Protein AF-A0A2G4IEW9-F1 (afdb_monomer_lite)

Sequence (164 aa):
MESRAMHVKLETTPTACQRRSSTLASRNSVFPPSGIGPHGRYACDEYALNGPPPLVERVADFRGVASPVLRDSAALAGLALSAAGAAGLSTLESPIVRALPRDGLALILFLDLGHIAVHTLPERETVVLNLLVAAGRDPQMAVDVFARKFGVSETLPARAFDRG

Foldseek 3Di:
DDDDDDDDDPPPDPDDPDDDDDDDDDDDDDDDDDDDDPQDDPPVVVCVVPNAFDKDKDKWKWFPQLDPCQLDQVSVQVLQVVLCVQQSWAWDDGWDWDQDPPSKIWIWTHTSFWIWIWIRDNVGSMIMIMTIDGPPTDSVSSQVSVCVVRVTHTDDPPDDDPPD

Structure (mmCIF, N/CA/C/O backbone):
data_AF-A0A2G4IEW9-F1
#
_entry.id   AF-A0A2G4IEW9-F1
#
loop_
_atom_site.group_PDB
_atom_site.id
_atom_site.type_symbol
_atom_site.label_atom_id
_atom_site.label_alt_id
_atom_site.label_comp_id
_atom_site.label_asym_id
_atom_site.label_entity_id
_atom_site.label_seq_id
_atom_site.pdbx_PDB_ins_code
_atom_site.Cartn_x
_atom_site.Cartn_y
_atom_site.Cartn_z
_atom_site.occupancy
_atom_site.B_iso_or_equiv
_atom_site.auth_seq_id
_atom_site.auth_comp_id
_atom_site.auth_asym_id
_atom_site.auth_atom_id
_atom_site.pdbx_PDB_model_num
ATOM 1 N N . MET A 1 1 ? 28.535 -14.153 -73.114 1.00 39.53 1 MET A N 1
ATOM 2 C CA . MET A 1 1 ? 29.334 -13.518 -72.049 1.00 39.53 1 MET A CA 1
ATOM 3 C C . MET A 1 1 ? 28.463 -12.426 -71.453 1.00 39.53 1 MET A C 1
ATOM 5 O O . MET A 1 1 ? 28.261 -11.420 -72.110 1.00 39.53 1 MET A O 1
ATOM 9 N N . GLU A 1 2 ? 27.571 -12.796 -70.529 1.00 31.78 2 GLU A N 1
ATOM 10 C CA . GLU A 1 2 ? 27.780 -12.770 -69.057 1.00 31.78 2 GLU A CA 1
ATOM 11 C C . GLU A 1 2 ? 27.672 -11.336 -68.506 1.00 31.78 2 GLU A C 1
ATOM 13 O O . GLU A 1 2 ? 28.280 -10.436 -69.058 1.00 31.78 2 GLU A O 1
ATOM 18 N N . SER A 1 3 ? 26.961 -11.007 -67.427 1.00 29.64 3 SER A N 1
ATOM 19 C CA . SER A 1 3 ? 25.953 -11.692 -66.615 1.00 29.64 3 SER A CA 1
ATOM 20 C C . SER A 1 3 ? 25.219 -10.606 -65.801 1.00 29.64 3 SER A C 1
ATOM 22 O O . SER A 1 3 ? 25.790 -9.563 -65.487 1.00 29.64 3 SER A O 1
ATOM 24 N N . ARG A 1 4 ? 23.941 -10.837 -65.483 1.00 37.06 4 ARG A N 1
ATOM 25 C CA . ARG A 1 4 ? 23.071 -9.969 -64.667 1.00 37.06 4 ARG A CA 1
ATOM 26 C C . ARG A 1 4 ? 23.554 -9.935 -63.211 1.00 37.06 4 ARG A C 1
ATOM 28 O O . ARG A 1 4 ? 23.625 -10.984 -62.580 1.00 37.06 4 ARG A O 1
ATOM 35 N N . ALA A 1 5 ? 23.749 -8.745 -62.642 1.00 34.56 5 ALA A N 1
ATOM 36 C CA . ALA A 1 5 ? 23.861 -8.559 -61.195 1.00 34.56 5 ALA A CA 1
ATOM 37 C C . ALA A 1 5 ? 22.486 -8.203 -60.603 1.00 34.56 5 ALA A C 1
ATOM 39 O O . ALA A 1 5 ? 22.014 -7.071 -60.683 1.00 34.56 5 ALA A O 1
ATOM 40 N N . MET A 1 6 ? 21.832 -9.219 -60.042 1.00 32.44 6 MET A N 1
ATOM 41 C CA . MET A 1 6 ? 20.671 -9.118 -59.159 1.00 32.44 6 MET A CA 1
ATOM 42 C C . MET A 1 6 ? 21.190 -8.783 -57.754 1.00 32.44 6 MET A C 1
ATOM 44 O O . MET A 1 6 ? 21.820 -9.635 -57.130 1.00 32.44 6 MET A O 1
ATOM 48 N N . HIS A 1 7 ? 20.941 -7.579 -57.230 1.00 32.47 7 HIS A N 1
ATOM 49 C CA . HIS A 1 7 ? 21.128 -7.335 -55.797 1.00 32.47 7 HIS A CA 1
ATOM 50 C C . HIS A 1 7 ? 19.849 -7.723 -55.056 1.00 32.47 7 HIS A C 1
ATOM 52 O O . HIS A 1 7 ? 18.853 -7.002 -55.039 1.00 32.47 7 HIS A O 1
ATOM 58 N N . VAL A 1 8 ? 19.887 -8.932 -54.499 1.00 34.00 8 VAL A N 1
ATOM 59 C CA . VAL A 1 8 ? 18.891 -9.483 -53.583 1.00 34.00 8 VAL A CA 1
ATOM 60 C C . VAL A 1 8 ? 18.980 -8.750 -52.246 1.00 34.00 8 VAL A C 1
ATOM 62 O O . VAL A 1 8 ? 20.055 -8.575 -51.674 1.00 34.00 8 VAL A O 1
ATOM 65 N N . LYS A 1 9 ? 17.809 -8.327 -51.777 1.00 29.48 9 LYS A N 1
ATOM 66 C CA . LYS A 1 9 ? 17.518 -7.744 -50.470 1.00 29.48 9 LYS A CA 1
ATOM 67 C C . LYS A 1 9 ? 17.872 -8.772 -49.384 1.00 29.48 9 LYS A C 1
ATOM 69 O O . LYS A 1 9 ? 17.244 -9.825 -49.315 1.00 29.48 9 LYS A O 1
ATOM 74 N N . LEU A 1 10 ? 18.885 -8.494 -48.566 1.00 30.41 10 LEU A N 1
ATOM 75 C CA . LEU A 1 10 ? 19.179 -9.282 -47.366 1.00 30.41 10 LEU A CA 1
ATOM 76 C C . LEU A 1 10 ? 18.186 -8.871 -46.275 1.00 30.41 10 LEU A C 1
ATOM 78 O O . LEU A 1 10 ? 18.431 -7.950 -45.501 1.00 30.41 10 LEU A O 1
ATOM 82 N N . GLU A 1 11 ? 17.034 -9.535 -46.259 1.00 28.89 11 GLU A N 1
ATOM 83 C CA . GLU A 1 11 ? 16.180 -9.599 -45.078 1.00 28.89 11 GLU A CA 1
ATOM 84 C C . GLU A 1 11 ? 16.895 -10.477 -44.045 1.00 28.89 11 GLU A C 1
ATOM 86 O O . GLU A 1 11 ? 17.018 -11.691 -44.202 1.00 28.89 11 GLU A O 1
ATOM 91 N N . THR A 1 12 ? 17.422 -9.856 -42.993 1.00 32.59 12 THR A N 1
ATOM 92 C CA . THR A 1 12 ? 17.923 -10.552 -41.808 1.00 32.59 12 THR A CA 1
ATOM 93 C C . THR A 1 12 ? 16.739 -11.083 -41.007 1.00 32.59 12 THR A C 1
ATOM 95 O O . THR A 1 12 ? 16.275 -10.479 -40.044 1.00 32.59 12 THR A O 1
ATOM 98 N N . THR A 1 13 ? 16.242 -12.251 -41.406 1.00 31.56 13 THR A N 1
ATOM 99 C CA . THR A 1 13 ? 15.470 -13.128 -40.523 1.00 31.56 13 THR A CA 1
ATOM 100 C C . THR A 1 13 ? 16.329 -13.480 -39.306 1.00 31.56 13 THR A C 1
ATOM 102 O O . THR A 1 13 ? 17.415 -14.038 -39.499 1.00 31.56 13 THR A O 1
ATOM 105 N N . PRO A 1 14 ? 15.899 -13.206 -38.061 1.00 32.38 14 PRO A N 1
ATOM 106 C CA . PRO A 1 14 ? 16.586 -13.747 -36.905 1.00 32.38 14 PRO A CA 1
ATOM 107 C C . PRO A 1 14 ? 16.381 -15.261 -36.898 1.00 32.38 14 PRO A C 1
ATOM 109 O O . PRO A 1 14 ? 15.265 -15.774 -36.799 1.00 32.38 14 PRO A O 1
ATOM 112 N N . THR A 1 15 ? 17.495 -15.963 -37.058 1.00 31.56 15 THR A N 1
ATOM 113 C CA . THR A 1 15 ? 17.635 -17.406 -36.935 1.00 31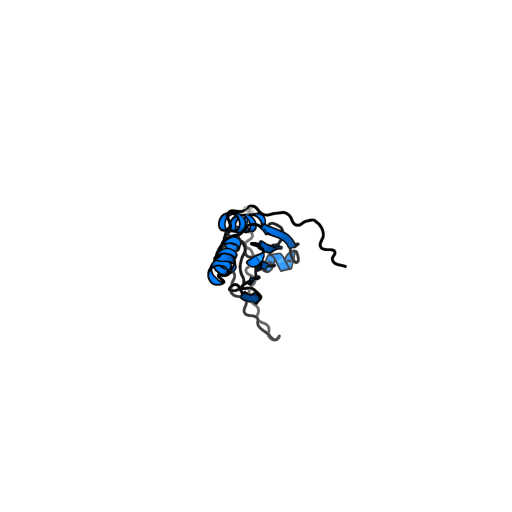.56 15 THR A CA 1
ATOM 114 C C . THR A 1 15 ? 16.960 -17.878 -35.652 1.00 31.56 15 THR A C 1
ATOM 116 O O . THR A 1 15 ? 17.414 -17.582 -34.547 1.00 31.56 15 THR A O 1
ATOM 119 N N . ALA A 1 16 ? 15.868 -18.626 -35.810 1.00 33.81 16 ALA A N 1
ATOM 120 C CA . ALA A 1 16 ? 15.265 -19.401 -34.742 1.00 33.81 16 ALA A CA 1
ATOM 121 C C . ALA A 1 16 ? 16.356 -20.274 -34.102 1.00 33.81 16 ALA A C 1
ATOM 123 O O . ALA A 1 16 ? 16.945 -21.129 -34.766 1.00 33.81 16 ALA A O 1
ATOM 124 N N . CYS A 1 17 ? 16.648 -20.033 -32.821 1.00 32.09 17 CYS A N 1
ATOM 125 C CA . CYS A 1 17 ? 17.578 -20.848 -32.049 1.00 32.09 17 CYS A CA 1
ATOM 126 C C . CYS A 1 17 ? 16.975 -22.250 -31.900 1.00 32.09 17 CYS A C 1
ATOM 128 O O . CYS A 1 17 ? 16.070 -22.510 -31.103 1.00 32.09 17 CYS A O 1
ATOM 130 N N . GLN A 1 18 ? 17.430 -23.135 -32.778 1.00 34.16 18 GLN A N 1
ATOM 131 C CA . GLN A 1 18 ? 16.997 -24.509 -32.915 1.00 34.16 18 GLN A CA 1
ATOM 132 C C . GLN A 1 18 ? 17.478 -25.300 -31.695 1.00 34.16 18 GLN A C 1
ATOM 134 O O . GLN A 1 18 ? 18.676 -25.405 -31.431 1.00 34.16 18 GLN A O 1
ATOM 139 N N . ARG A 1 19 ? 16.519 -25.853 -30.943 1.00 40.12 19 ARG A N 1
ATOM 140 C CA . ARG A 1 19 ? 16.746 -26.747 -29.801 1.00 40.12 19 ARG A CA 1
ATOM 141 C C . ARG A 1 19 ? 17.738 -27.852 -30.172 1.00 40.12 19 ARG A C 1
ATOM 143 O O . ARG A 1 19 ? 17.433 -28.703 -31.004 1.00 40.12 19 ARG A O 1
ATOM 150 N N . ARG A 1 20 ? 18.871 -27.907 -29.473 1.00 31.11 20 ARG A N 1
ATOM 151 C CA . ARG A 1 20 ? 19.591 -29.160 -29.233 1.00 31.11 20 ARG A CA 1
ATOM 152 C C . ARG A 1 20 ? 19.492 -29.474 -27.752 1.00 31.11 20 ARG A C 1
ATOM 154 O O . ARG A 1 20 ? 20.124 -28.836 -26.920 1.00 31.11 20 ARG A O 1
ATOM 161 N N . SER A 1 21 ? 18.647 -30.450 -27.447 1.00 38.28 21 SER A N 1
ATOM 162 C CA . SER A 1 21 ? 18.648 -31.136 -26.165 1.00 38.28 21 SER A CA 1
ATOM 163 C C . SER A 1 21 ? 19.966 -31.894 -26.026 1.00 38.28 21 SER A C 1
ATOM 165 O O . SER A 1 21 ? 20.220 -32.825 -26.787 1.00 38.28 21 SER A O 1
ATOM 167 N N . SER A 1 22 ? 20.779 -31.529 -25.040 1.00 30.42 22 SER A N 1
ATOM 168 C CA . SER A 1 22 ? 21.789 -32.421 -24.478 1.00 30.42 22 SER A CA 1
ATOM 169 C C . SER A 1 22 ? 21.680 -32.397 -22.955 1.00 30.42 22 SER A C 1
ATOM 171 O O . SER A 1 22 ? 21.902 -31.388 -22.298 1.00 30.42 22 SER A O 1
ATOM 173 N N . THR A 1 23 ? 21.239 -33.549 -22.471 1.00 32.84 23 THR A N 1
ATOM 174 C CA . THR A 1 23 ? 21.137 -34.127 -21.130 1.00 32.84 23 THR A CA 1
ATOM 175 C C . THR A 1 23 ? 22.021 -33.589 -19.991 1.00 32.84 23 THR A C 1
ATOM 177 O O . THR A 1 23 ? 23.217 -33.384 -20.155 1.00 32.84 23 THR A O 1
ATOM 180 N N . LEU A 1 24 ? 21.388 -33.598 -18.803 1.00 35.69 24 LEU A N 1
ATOM 181 C CA . LEU A 1 24 ? 21.901 -33.578 -17.420 1.00 35.69 24 LEU A CA 1
ATOM 182 C C . LEU A 1 24 ? 22.362 -32.235 -16.815 1.00 35.69 24 LEU A C 1
ATOM 184 O O . LEU A 1 24 ? 23.549 -31.950 -16.742 1.00 35.69 24 LEU A O 1
ATOM 188 N N . ALA A 1 25 ? 21.414 -31.521 -16.192 1.00 29.39 25 ALA A N 1
ATOM 189 C CA . ALA A 1 25 ? 21.571 -30.983 -14.832 1.00 29.39 25 ALA A CA 1
ATOM 190 C C . ALA A 1 25 ? 20.204 -30.590 -14.225 1.00 29.39 25 ALA A C 1
ATOM 192 O O . ALA A 1 25 ? 19.577 -29.619 -14.623 1.00 29.39 25 ALA A O 1
ATOM 193 N N . SER A 1 26 ? 19.743 -31.429 -13.294 1.00 34.97 26 SER A N 1
ATOM 194 C CA . SER A 1 26 ? 19.023 -31.145 -12.039 1.00 34.97 26 SER A CA 1
ATOM 195 C C . SER A 1 26 ? 18.348 -29.768 -11.808 1.00 34.97 26 SER A C 1
ATOM 197 O O . SER A 1 26 ? 19.016 -28.739 -11.791 1.00 34.97 26 SER A O 1
ATOM 199 N N . ARG A 1 27 ? 17.059 -29.841 -11.404 1.00 33.97 27 ARG A N 1
ATOM 200 C CA . ARG A 1 27 ? 16.167 -28.828 -10.770 1.00 33.97 27 ARG A CA 1
ATOM 201 C C . ARG A 1 27 ? 15.480 -27.808 -11.697 1.00 33.97 27 ARG A C 1
ATOM 203 O O . ARG A 1 27 ? 15.857 -26.646 -11.760 1.00 33.97 27 ARG A O 1
ATOM 210 N N . ASN A 1 28 ? 14.378 -28.236 -12.322 1.00 31.92 28 ASN A N 1
ATOM 211 C CA . ASN A 1 28 ? 13.506 -27.373 -13.129 1.00 31.92 28 ASN A CA 1
ATOM 212 C C . ASN A 1 28 ? 12.515 -26.574 -12.268 1.00 31.92 28 ASN A C 1
ATOM 214 O O . ASN A 1 28 ? 11.462 -27.082 -11.880 1.00 31.92 28 ASN A O 1
ATOM 218 N N . SER A 1 29 ? 12.827 -25.300 -12.044 1.00 33.72 29 SER A N 1
ATOM 219 C CA . SER A 1 29 ? 11.831 -24.239 -11.909 1.00 33.72 29 SER A CA 1
ATOM 220 C C . SER A 1 29 ? 11.074 -24.107 -13.234 1.00 33.72 29 SER A C 1
ATOM 222 O O . SER A 1 29 ? 11.648 -23.816 -14.283 1.00 33.72 29 SER A O 1
ATOM 224 N N . VAL A 1 30 ? 9.769 -24.366 -13.209 1.00 32.12 30 VAL A N 1
ATOM 225 C CA . VAL A 1 30 ? 8.901 -24.132 -14.365 1.00 32.12 30 VAL A CA 1
ATOM 226 C C . VAL A 1 30 ? 8.566 -22.643 -14.387 1.00 32.12 30 VAL A C 1
ATOM 228 O O . VAL A 1 30 ? 7.645 -22.201 -13.708 1.00 32.12 30 VAL A O 1
ATOM 231 N N . PHE A 1 31 ? 9.333 -21.860 -15.144 1.00 39.41 31 PHE A N 1
ATOM 232 C CA . PHE A 1 31 ? 8.905 -20.520 -15.541 1.00 39.41 31 PHE A CA 1
ATOM 233 C C . PHE A 1 31 ? 7.858 -20.655 -16.660 1.00 39.41 31 PHE A C 1
ATOM 235 O O . PHE A 1 31 ? 8.121 -21.346 -17.650 1.00 39.41 31 PHE A O 1
ATOM 242 N N . PRO A 1 32 ? 6.660 -20.058 -16.524 1.00 33.47 32 PRO A N 1
ATOM 243 C CA . PRO A 1 32 ? 5.646 -20.125 -17.568 1.00 33.47 32 PRO A CA 1
ATOM 244 C C . PRO A 1 32 ? 6.085 -19.342 -18.820 1.00 33.47 32 PRO A C 1
ATOM 246 O O . PRO A 1 32 ? 6.835 -18.368 -18.708 1.00 33.47 32 PRO A O 1
ATOM 249 N N . PRO A 1 33 ? 5.612 -19.740 -20.017 1.00 33.56 33 PRO A N 1
ATOM 250 C CA . PRO A 1 33 ? 6.003 -19.119 -21.276 1.00 33.56 33 PRO A CA 1
ATOM 251 C C . PRO A 1 33 ? 5.560 -17.652 -21.364 1.00 33.56 33 PRO A C 1
ATOM 253 O O . PRO A 1 33 ? 4.464 -17.268 -20.949 1.00 33.56 33 PRO A O 1
ATOM 256 N N . SER A 1 34 ? 6.455 -16.847 -21.929 1.00 44.72 34 SER A N 1
ATOM 257 C CA . SER A 1 34 ? 6.391 -15.403 -22.125 1.00 44.72 34 SER A CA 1
ATOM 258 C C . SER A 1 34 ? 5.129 -14.958 -22.874 1.00 44.72 34 SER A C 1
ATOM 260 O O . SER A 1 34 ? 5.005 -15.152 -24.080 1.00 44.72 34 SER A O 1
ATOM 262 N N . GLY A 1 35 ? 4.201 -14.318 -22.160 1.00 36.00 35 GLY A N 1
ATOM 263 C CA . GLY A 1 35 ? 3.111 -13.539 -22.750 1.00 36.00 35 GLY A CA 1
ATOM 264 C C . GLY A 1 35 ? 3.484 -12.059 -22.773 1.00 36.00 35 GLY A C 1
ATOM 265 O O . GLY A 1 35 ? 3.648 -11.453 -21.714 1.00 36.00 35 GLY A O 1
ATOM 266 N N . ILE A 1 36 ? 3.635 -11.488 -23.970 1.00 38.25 36 ILE A N 1
ATOM 267 C CA . ILE A 1 36 ? 3.917 -10.064 -24.195 1.00 38.25 36 ILE A CA 1
ATOM 268 C C . ILE A 1 36 ? 2.613 -9.289 -23.974 1.00 38.25 36 ILE A C 1
ATOM 270 O O . ILE A 1 36 ? 1.739 -9.268 -24.836 1.00 38.25 36 ILE A O 1
ATOM 274 N N . GLY A 1 37 ? 2.464 -8.692 -22.793 1.00 38.16 37 GLY A N 1
ATOM 275 C CA . GLY A 1 37 ? 1.436 -7.691 -22.509 1.00 38.16 37 GLY A CA 1
ATOM 276 C C . GLY A 1 37 ? 2.055 -6.288 -22.473 1.00 38.16 37 GLY A C 1
ATOM 277 O O . GLY A 1 37 ? 3.218 -6.162 -22.087 1.00 38.16 37 GLY A O 1
ATOM 278 N N . PRO A 1 38 ? 1.307 -5.225 -22.825 1.00 38.16 38 PRO A N 1
ATOM 279 C CA . PRO A 1 38 ? 1.821 -3.851 -22.902 1.00 38.16 38 PRO A CA 1
ATOM 280 C C . PRO A 1 38 ? 2.183 -3.2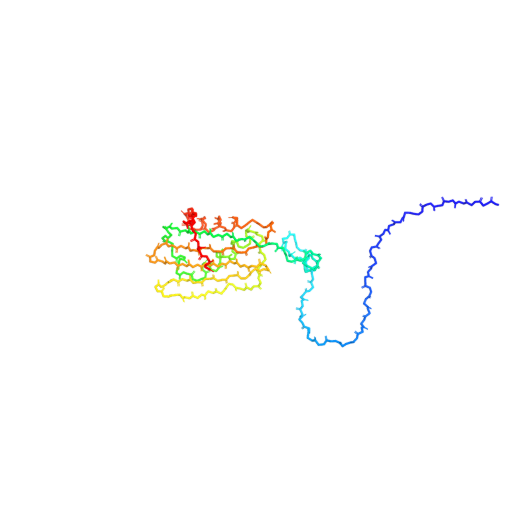34 -21.537 1.00 38.16 38 PRO A C 1
ATOM 282 O O . PRO A 1 38 ? 2.747 -2.145 -21.483 1.00 38.16 38 PRO A O 1
ATOM 285 N N . HIS A 1 39 ? 1.911 -3.931 -20.431 1.00 43.00 39 HIS A N 1
ATOM 286 C CA . HIS A 1 39 ? 2.246 -3.501 -19.076 1.00 43.00 39 HIS A CA 1
ATOM 287 C C . HIS A 1 39 ? 3.304 -4.428 -18.470 1.00 43.00 39 HIS A C 1
ATOM 289 O O . HIS A 1 39 ? 3.018 -5.307 -17.667 1.00 43.00 39 HIS A O 1
ATOM 295 N N . GLY A 1 40 ? 4.543 -4.231 -18.926 1.00 47.78 40 GLY A N 1
ATOM 296 C CA . GLY A 1 40 ? 5.748 -4.333 -18.106 1.00 47.78 40 GLY A CA 1
ATOM 297 C C . GLY A 1 40 ? 5.962 -5.603 -17.289 1.00 47.78 40 GLY A C 1
ATOM 298 O O . GLY A 1 40 ? 6.115 -5.514 -16.076 1.00 47.78 40 GLY A O 1
ATOM 299 N N . ARG A 1 41 ? 6.137 -6.748 -17.951 1.00 52.56 41 ARG A N 1
ATOM 300 C CA . ARG A 1 41 ? 7.053 -7.758 -17.406 1.00 52.56 41 ARG A CA 1
ATOM 301 C C . ARG A 1 41 ? 8.455 -7.186 -17.570 1.00 52.56 41 ARG A C 1
ATOM 303 O O . ARG A 1 41 ? 8.825 -6.868 -18.698 1.00 52.56 41 ARG A O 1
ATOM 310 N N . TYR A 1 42 ? 9.229 -7.042 -16.498 1.00 52.00 42 TYR A N 1
ATOM 311 C CA . TYR A 1 42 ? 10.679 -7.015 -16.684 1.00 52.00 42 TYR A CA 1
ATOM 312 C C . TYR A 1 42 ? 11.017 -8.382 -17.267 1.00 52.00 42 TYR A C 1
ATOM 314 O O . TYR A 1 42 ? 10.939 -9.395 -16.572 1.00 52.00 42 TYR A O 1
ATOM 322 N N . ALA A 1 43 ? 11.226 -8.439 -18.582 1.00 54.59 43 ALA A N 1
ATOM 323 C CA . ALA A 1 43 ? 11.548 -9.689 -19.236 1.00 54.59 43 ALA A CA 1
ATOM 324 C C . ALA A 1 43 ? 12.819 -10.215 -18.565 1.00 54.59 43 ALA A C 1
ATOM 326 O O . ALA A 1 43 ? 13.785 -9.467 -18.409 1.00 54.59 43 ALA A O 1
ATOM 327 N N . CYS A 1 44 ? 12.828 -11.483 -18.153 1.00 49.78 44 CYS A N 1
ATOM 328 C CA . CYS A 1 44 ? 14.033 -12.122 -17.622 1.00 49.78 44 CYS A CA 1
ATOM 329 C C . CYS A 1 44 ? 15.241 -11.907 -18.562 1.00 49.78 44 CYS A C 1
ATOM 331 O O . CYS A 1 44 ? 16.372 -11.812 -18.093 1.00 49.78 44 CYS A O 1
ATOM 333 N N . ASP A 1 45 ? 14.974 -11.738 -19.862 1.00 52.16 45 ASP A N 1
ATOM 334 C CA . ASP A 1 45 ? 15.930 -11.377 -20.911 1.00 52.16 45 ASP A CA 1
ATOM 335 C C . ASP A 1 45 ? 16.621 -10.020 -20.676 1.00 52.16 45 ASP A C 1
ATOM 337 O O . ASP A 1 45 ? 17.827 -9.901 -20.873 1.00 52.16 45 ASP A O 1
ATOM 341 N N . GLU A 1 46 ? 15.899 -8.998 -20.211 1.00 52.06 46 GLU A N 1
ATOM 342 C CA . GLU A 1 46 ? 16.457 -7.664 -19.951 1.00 52.06 46 GLU A CA 1
ATOM 343 C C . GLU A 1 46 ? 17.298 -7.646 -18.665 1.00 52.06 46 GLU A C 1
ATOM 345 O O . GLU A 1 46 ? 18.361 -7.024 -18.621 1.00 52.06 46 GLU A O 1
ATOM 350 N N . TYR A 1 47 ? 16.872 -8.411 -17.653 1.00 56.62 47 TYR A N 1
ATOM 351 C CA . TYR A 1 47 ? 17.613 -8.632 -16.405 1.00 56.62 47 TYR A CA 1
ATOM 352 C C . TYR A 1 47 ? 18.942 -9.364 -16.641 1.00 56.62 47 TYR A C 1
ATOM 354 O O . TYR A 1 47 ? 19.959 -9.038 -16.030 1.00 56.62 47 TYR A O 1
ATOM 362 N N . ALA A 1 48 ? 18.942 -10.356 -17.537 1.00 58.41 48 ALA A N 1
ATOM 363 C CA . ALA A 1 48 ? 20.126 -11.138 -17.881 1.00 58.41 48 ALA A CA 1
ATOM 364 C C . ALA A 1 48 ? 21.175 -10.325 -18.658 1.00 58.41 48 ALA A C 1
ATOM 366 O O . ALA A 1 48 ? 22.366 -10.611 -18.550 1.00 58.41 48 ALA A O 1
ATOM 367 N N . LEU A 1 49 ? 20.745 -9.319 -19.427 1.00 61.03 49 LEU A N 1
ATOM 368 C CA . LEU A 1 49 ? 21.625 -8.485 -20.250 1.00 61.03 49 LEU A CA 1
ATOM 369 C C . LEU A 1 49 ? 22.169 -7.259 -19.505 1.00 61.03 49 LEU A C 1
ATOM 371 O O . LEU A 1 49 ? 23.327 -6.902 -19.703 1.00 61.03 49 LEU A O 1
ATOM 375 N N . ASN A 1 50 ? 21.356 -6.626 -18.654 1.00 70.00 50 ASN A N 1
ATOM 376 C CA . ASN A 1 50 ? 21.690 -5.341 -18.027 1.00 70.00 50 ASN A CA 1
ATOM 377 C C . ASN A 1 50 ? 21.916 -5.428 -16.508 1.00 70.00 50 ASN A C 1
ATOM 379 O O . ASN A 1 50 ? 22.269 -4.429 -15.880 1.00 70.00 50 ASN A O 1
ATOM 383 N N . GLY A 1 51 ? 21.731 -6.609 -15.912 1.00 69.06 51 GLY A N 1
ATOM 384 C CA . GLY A 1 51 ? 21.700 -6.773 -14.463 1.00 69.06 51 GLY A CA 1
ATOM 385 C C . GLY A 1 51 ? 20.384 -6.278 -13.845 1.00 69.06 51 GLY A C 1
ATOM 386 O O . GLY A 1 51 ? 19.470 -5.853 -14.557 1.00 69.06 51 GLY A O 1
ATOM 387 N N . PRO A 1 52 ? 20.250 -6.356 -12.509 1.00 73.00 52 PRO A N 1
ATOM 388 C CA . PRO A 1 52 ? 19.063 -5.864 -11.826 1.00 73.00 52 PRO A CA 1
ATOM 389 C C . PRO A 1 52 ? 18.898 -4.355 -12.054 1.00 73.00 52 PRO A C 1
ATOM 391 O O . PRO A 1 52 ? 19.867 -3.611 -11.868 1.00 73.00 52 PRO A O 1
ATOM 394 N N . PRO A 1 53 ? 17.694 -3.865 -12.410 1.00 80.50 53 PRO A N 1
ATOM 395 C CA . PRO A 1 53 ? 17.467 -2.435 -12.467 1.00 80.50 53 PRO A CA 1
ATOM 396 C C . PRO A 1 53 ? 17.650 -1.854 -11.055 1.00 80.50 53 PRO A C 1
ATOM 398 O O . PRO A 1 53 ? 17.299 -2.515 -10.069 1.00 80.50 53 PRO A O 1
ATOM 401 N N . PRO A 1 54 ? 18.161 -0.616 -10.929 1.00 87.12 54 PRO A N 1
ATOM 402 C CA . PRO A 1 54 ? 18.180 0.080 -9.649 1.00 87.12 54 PRO A CA 1
ATOM 403 C C . PRO A 1 54 ? 16.782 0.090 -9.026 1.00 87.12 54 PRO A C 1
ATOM 405 O O . PRO A 1 54 ? 15.787 0.152 -9.747 1.00 87.12 54 PRO A O 1
ATOM 408 N N . LEU A 1 55 ? 16.691 0.049 -7.699 1.00 88.88 55 LEU A N 1
ATOM 409 C CA . LEU A 1 55 ? 15.414 0.149 -6.995 1.00 88.88 55 LEU A CA 1
ATOM 410 C C . LEU A 1 55 ? 15.211 1.569 -6.468 1.00 88.88 55 LEU A C 1
ATOM 412 O O . LEU A 1 55 ? 16.153 2.219 -6.016 1.00 88.88 55 LEU A O 1
ATOM 416 N N . VAL A 1 56 ? 13.967 2.030 -6.514 1.00 90.25 56 VAL A N 1
ATOM 417 C CA . VAL A 1 56 ? 13.518 3.298 -5.949 1.00 90.25 56 VAL A CA 1
ATOM 418 C C . VAL A 1 56 ? 12.592 2.986 -4.784 1.00 90.25 56 VAL A C 1
ATOM 420 O O . VAL A 1 56 ? 11.618 2.247 -4.930 1.00 90.25 56 VAL A O 1
ATOM 423 N N . GLU A 1 57 ? 12.915 3.557 -3.629 1.00 92.12 57 GLU A N 1
ATOM 424 C CA . GLU A 1 57 ? 12.089 3.491 -2.430 1.00 92.12 57 GLU A CA 1
ATOM 425 C C . GLU A 1 57 ? 11.273 4.781 -2.295 1.00 92.12 57 GLU A C 1
ATOM 427 O O . GLU A 1 57 ? 11.804 5.890 -2.403 1.00 92.12 57 GLU A O 1
ATOM 432 N N . ARG A 1 58 ? 9.976 4.637 -2.028 1.00 91.56 58 ARG A N 1
ATOM 433 C CA . ARG A 1 58 ? 9.079 5.730 -1.659 1.00 91.56 58 ARG A CA 1
ATOM 434 C C . ARG A 1 58 ? 8.385 5.375 -0.355 1.00 91.56 58 ARG A C 1
ATOM 436 O O . ARG A 1 58 ? 7.786 4.312 -0.232 1.00 91.56 58 ARG A O 1
ATOM 443 N N . VAL A 1 59 ? 8.445 6.295 0.600 1.00 92.44 59 VAL A N 1
ATOM 444 C CA . VAL A 1 59 ? 7.762 6.181 1.891 1.00 92.44 59 VAL A CA 1
ATOM 445 C C . VAL A 1 59 ? 6.789 7.336 2.032 1.00 92.44 59 VAL A C 1
ATOM 447 O O . VAL A 1 59 ? 7.150 8.475 1.727 1.00 92.44 59 VAL A O 1
ATOM 450 N N . ALA A 1 60 ? 5.581 7.034 2.491 1.00 92.75 60 ALA A N 1
ATOM 451 C CA . ALA A 1 60 ? 4.522 8.001 2.722 1.00 92.75 60 ALA A CA 1
ATOM 452 C C . ALA A 1 60 ? 3.817 7.704 4.047 1.00 92.75 60 ALA A C 1
ATOM 454 O O . ALA A 1 60 ? 3.439 6.560 4.311 1.00 92.75 60 ALA A O 1
ATOM 455 N N . ASP A 1 61 ? 3.592 8.748 4.842 1.00 93.12 61 ASP A N 1
ATOM 456 C CA . ASP A 1 61 ? 2.790 8.667 6.059 1.00 93.12 61 ASP A CA 1
ATOM 457 C C . ASP A 1 61 ? 1.466 9.394 5.828 1.00 93.12 61 ASP A C 1
ATOM 459 O O . ASP A 1 61 ? 1.446 10.591 5.550 1.00 93.12 61 ASP A O 1
ATOM 463 N N . PHE A 1 62 ? 0.339 8.712 5.990 1.00 94.06 62 PHE A N 1
ATOM 464 C CA . PHE A 1 62 ? -0.983 9.336 5.974 1.00 94.06 62 PHE A CA 1
ATOM 465 C C . PHE A 1 62 ? -1.464 9.520 7.408 1.00 94.06 62 PHE A C 1
ATOM 467 O O . PHE A 1 62 ? -1.453 8.566 8.183 1.00 94.06 62 PHE A O 1
ATOM 474 N N . ARG A 1 63 ? -1.894 10.732 7.766 1.00 92.56 63 ARG A N 1
ATOM 475 C CA . ARG A 1 63 ? -2.400 11.075 9.107 1.00 92.56 63 ARG A CA 1
ATOM 476 C C . ARG A 1 63 ? -3.838 11.576 9.030 1.00 92.56 63 ARG A C 1
ATOM 478 O O . ARG A 1 63 ? -4.234 12.131 8.010 1.00 92.56 63 ARG A O 1
ATOM 485 N N . GLY A 1 64 ? -4.595 11.410 10.114 1.00 91.31 64 GLY A N 1
ATOM 486 C CA . GLY A 1 64 ? -6.013 11.787 10.167 1.00 91.31 64 GLY A CA 1
ATOM 487 C C . GLY A 1 64 ? -6.912 10.842 9.367 1.00 91.31 64 GLY A C 1
ATOM 488 O O . GLY A 1 64 ? -7.976 11.231 8.891 1.00 91.31 64 GLY A O 1
ATOM 489 N N . VAL A 1 65 ? -6.477 9.594 9.173 1.00 91.75 65 VAL A N 1
ATOM 490 C CA . VAL A 1 65 ? -7.235 8.567 8.459 1.00 91.75 65 VAL A CA 1
ATOM 491 C C . VAL A 1 65 ? -8.292 7.977 9.397 1.00 91.75 65 VAL A C 1
ATOM 493 O O . VAL A 1 65 ? -8.110 6.901 9.958 1.00 91.75 65 VAL A O 1
ATOM 496 N N . ALA A 1 66 ? -9.443 8.633 9.540 1.00 82.81 66 ALA A N 1
ATOM 497 C CA . ALA A 1 66 ? -10.580 8.120 10.323 1.00 82.81 66 ALA A CA 1
ATOM 498 C C . ALA A 1 66 ? -11.349 6.967 9.622 1.00 82.81 66 ALA A C 1
ATOM 500 O O . ALA A 1 66 ? -12.531 6.730 9.871 1.00 82.81 66 ALA A O 1
ATOM 501 N N . SER A 1 67 ? -10.700 6.253 8.697 1.00 81.19 67 SER A N 1
ATOM 502 C CA . SER A 1 67 ? -11.341 5.286 7.803 1.00 81.19 67 SER A CA 1
ATOM 503 C C . SER A 1 67 ? -11.503 3.903 8.454 1.00 81.19 67 SER A C 1
ATOM 505 O O . SER A 1 67 ? -10.526 3.364 8.981 1.00 81.19 67 SER A O 1
ATOM 507 N N . PRO A 1 68 ? -12.672 3.238 8.335 1.00 89.25 68 PRO A N 1
ATOM 508 C CA . PRO A 1 68 ? -12.847 1.842 8.758 1.00 89.25 68 PRO A CA 1
ATOM 509 C C . PRO A 1 68 ? -11.860 0.872 8.092 1.00 89.25 68 PRO A C 1
ATOM 511 O O . PRO A 1 68 ? -11.522 -0.159 8.669 1.00 89.25 68 PRO A O 1
ATOM 514 N N . VAL A 1 69 ? -11.332 1.243 6.917 1.00 89.81 69 VAL A N 1
ATOM 515 C CA . VAL A 1 69 ? -10.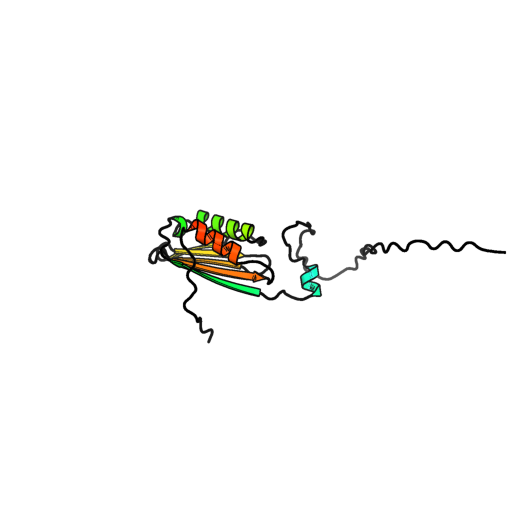291 0.502 6.182 1.00 89.81 69 VAL A CA 1
ATOM 516 C C . VAL A 1 69 ? -9.056 0.209 7.025 1.00 89.81 69 VAL A C 1
ATOM 518 O O . VAL A 1 69 ? -8.392 -0.790 6.773 1.00 89.81 69 VAL A O 1
ATOM 521 N N . LEU A 1 70 ? -8.755 1.021 8.046 1.00 93.06 70 LEU A N 1
ATOM 522 C CA . LEU A 1 70 ? -7.607 0.768 8.919 1.00 93.06 70 LEU A CA 1
ATOM 523 C C . LEU A 1 70 ? -7.679 -0.581 9.648 1.00 93.06 70 LEU A C 1
ATOM 525 O O . LEU A 1 70 ? -6.639 -1.077 10.075 1.00 93.06 70 LEU A O 1
ATOM 529 N N . ARG A 1 71 ? -8.881 -1.153 9.778 1.00 95.81 71 ARG A N 1
ATOM 530 C CA . ARG A 1 71 ? -9.159 -2.423 10.465 1.00 95.81 71 ARG A CA 1
ATOM 531 C C . ARG A 1 71 ? -9.725 -3.498 9.531 1.00 95.81 71 ARG A C 1
ATOM 533 O O . ARG A 1 71 ? -10.025 -4.600 9.979 1.00 95.81 71 ARG A O 1
ATOM 540 N N . ASP A 1 72 ? -9.890 -3.193 8.246 1.00 96.31 72 ASP A N 1
ATOM 541 C CA . ASP A 1 72 ? -10.478 -4.106 7.265 1.00 96.31 72 ASP A CA 1
ATOM 542 C C . ASP A 1 72 ? -9.390 -4.698 6.363 1.00 96.31 72 ASP A C 1
ATOM 544 O O . ASP A 1 72 ? -8.928 -4.075 5.403 1.00 96.31 72 ASP A O 1
ATOM 548 N N . SER A 1 73 ? -8.998 -5.935 6.672 1.00 97.00 73 SER A N 1
ATOM 549 C CA . SER A 1 73 ? -7.975 -6.677 5.933 1.00 97.00 73 SER A CA 1
ATOM 550 C C . SER A 1 73 ? -8.296 -6.822 4.446 1.00 97.00 73 SER A C 1
ATOM 552 O O . SER A 1 73 ? -7.397 -6.714 3.613 1.00 97.00 73 SER A O 1
ATOM 554 N N . ALA A 1 74 ? -9.563 -7.063 4.097 1.00 96.69 74 ALA A N 1
ATOM 555 C CA . ALA A 1 74 ? -9.966 -7.286 2.713 1.00 96.69 74 ALA A CA 1
ATOM 556 C C . ALA A 1 74 ? -9.963 -5.970 1.930 1.00 96.69 74 ALA A C 1
ATOM 558 O O . ALA A 1 74 ? -9.446 -5.913 0.812 1.00 96.69 74 ALA A O 1
ATOM 559 N N . ALA A 1 75 ? -10.476 -4.895 2.532 1.00 96.12 75 ALA A N 1
ATOM 560 C CA . ALA A 1 75 ? -10.448 -3.579 1.913 1.00 96.12 75 ALA A CA 1
ATOM 561 C C . ALA A 1 75 ? -9.014 -3.055 1.742 1.00 96.12 75 ALA A C 1
ATOM 563 O O . ALA A 1 75 ? -8.704 -2.464 0.706 1.00 96.12 75 ALA A O 1
AT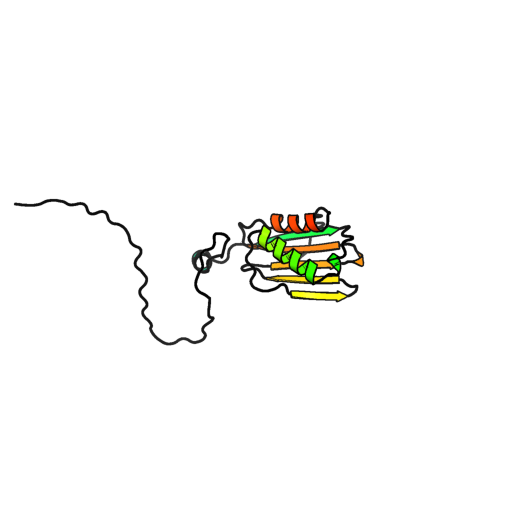OM 564 N N . LEU A 1 76 ? -8.129 -3.302 2.715 1.00 97.31 76 LEU A N 1
ATOM 565 C CA . LEU A 1 76 ? -6.719 -2.926 2.626 1.00 97.31 76 LEU A CA 1
ATOM 566 C C . LEU A 1 76 ? -5.985 -3.720 1.532 1.00 97.31 76 LEU A C 1
ATOM 568 O O . LEU A 1 76 ? -5.231 -3.137 0.753 1.00 97.31 76 LEU A O 1
ATOM 572 N N . ALA A 1 77 ? -6.254 -5.024 1.413 1.00 97.94 77 ALA A N 1
ATOM 573 C CA . ALA A 1 77 ? -5.715 -5.860 0.340 1.00 97.94 77 ALA A CA 1
ATOM 574 C C . ALA A 1 77 ? -6.193 -5.429 -1.049 1.00 97.94 77 ALA A C 1
ATOM 576 O O . ALA A 1 77 ? -5.380 -5.281 -1.963 1.00 97.94 77 ALA A O 1
ATOM 577 N N . GLY A 1 78 ? -7.491 -5.161 -1.201 1.00 97.88 78 GLY A N 1
ATOM 578 C CA . GLY A 1 78 ? -8.047 -4.638 -2.448 1.00 97.88 78 GLY A CA 1
ATOM 579 C C . GLY A 1 78 ? -7.455 -3.278 -2.828 1.00 97.88 78 GLY A C 1
ATOM 580 O O . GLY A 1 78 ? -7.174 -3.032 -4.004 1.00 97.88 78 GLY A O 1
ATOM 581 N N . LEU A 1 79 ? -7.203 -2.412 -1.840 1.00 97.38 79 LEU A N 1
ATOM 582 C CA . LEU A 1 79 ? -6.554 -1.119 -2.052 1.00 97.38 79 LEU A CA 1
ATOM 583 C C . LEU A 1 79 ? -5.112 -1.280 -2.545 1.00 97.38 79 LEU A C 1
ATOM 585 O O . LEU A 1 79 ? -4.740 -0.635 -3.521 1.00 97.38 79 LEU A O 1
ATOM 589 N N . ALA A 1 80 ? -4.326 -2.164 -1.924 1.00 97.69 80 ALA A N 1
ATOM 590 C CA . ALA A 1 80 ? -2.943 -2.414 -2.328 1.00 97.69 80 ALA A CA 1
ATOM 591 C C . ALA A 1 80 ? -2.850 -2.957 -3.765 1.00 97.69 80 ALA A C 1
ATOM 593 O O . ALA A 1 80 ? -2.044 -2.473 -4.558 1.00 97.69 80 ALA A O 1
ATOM 594 N N . LEU A 1 81 ? -3.722 -3.904 -4.130 1.00 97.81 81 LEU A N 1
ATOM 595 C CA . LEU A 1 81 ? -3.812 -4.424 -5.500 1.00 97.81 81 LEU A CA 1
ATOM 596 C C . LEU A 1 81 ? -4.225 -3.341 -6.504 1.00 97.81 81 LEU A C 1
ATOM 598 O O . LEU A 1 81 ? -3.652 -3.250 -7.587 1.00 97.81 81 LEU A O 1
ATOM 602 N N . SER A 1 82 ? -5.185 -2.489 -6.137 1.00 97.38 82 SER A N 1
ATOM 603 C CA . SER A 1 82 ? -5.613 -1.372 -6.989 1.00 97.38 82 SER A CA 1
ATOM 604 C C . SER A 1 82 ? -4.487 -0.358 -7.201 1.00 97.38 82 SER A C 1
ATOM 606 O O . SER A 1 82 ? -4.295 0.118 -8.318 1.00 97.38 82 SER A O 1
ATOM 608 N N . ALA A 1 83 ? -3.714 -0.055 -6.153 1.00 97.06 83 ALA A N 1
ATOM 609 C CA . ALA A 1 83 ? -2.566 0.843 -6.231 1.00 97.06 83 ALA A CA 1
ATOM 610 C C . ALA A 1 83 ? -1.453 0.266 -7.121 1.00 97.06 83 ALA A C 1
ATOM 612 O O . ALA A 1 83 ? -0.914 0.981 -7.965 1.00 97.06 83 ALA A O 1
ATOM 613 N N . ALA A 1 84 ? -1.162 -1.034 -6.992 1.00 96.25 84 ALA A N 1
ATOM 614 C CA . ALA A 1 84 ? -0.217 -1.730 -7.862 1.00 96.25 84 ALA A CA 1
ATOM 615 C C . ALA A 1 84 ? -0.657 -1.682 -9.335 1.00 96.25 84 ALA A C 1
ATOM 617 O O . ALA A 1 84 ? 0.130 -1.299 -10.200 1.00 96.25 84 ALA A O 1
ATOM 618 N N . GLY A 1 85 ? -1.929 -1.987 -9.613 1.00 95.00 85 GLY A N 1
ATOM 619 C CA . GLY A 1 85 ? -2.490 -1.928 -10.962 1.00 95.00 85 GLY A CA 1
ATOM 620 C C . GLY A 1 85 ? -2.440 -0.525 -11.571 1.00 95.00 85 GLY A C 1
ATOM 621 O O . GLY A 1 85 ? -2.028 -0.372 -12.719 1.00 95.00 85 GLY A O 1
ATOM 622 N N . ALA A 1 86 ? -2.787 0.509 -10.798 1.00 94.12 86 ALA A N 1
ATOM 623 C CA . ALA A 1 86 ? -2.720 1.900 -11.248 1.00 94.12 86 ALA A CA 1
ATOM 624 C C . ALA A 1 86 ? -1.286 2.337 -11.587 1.00 94.12 86 ALA A C 1
ATOM 626 O O . ALA A 1 86 ? -1.072 3.026 -12.580 1.00 94.12 86 ALA A O 1
ATOM 627 N N . 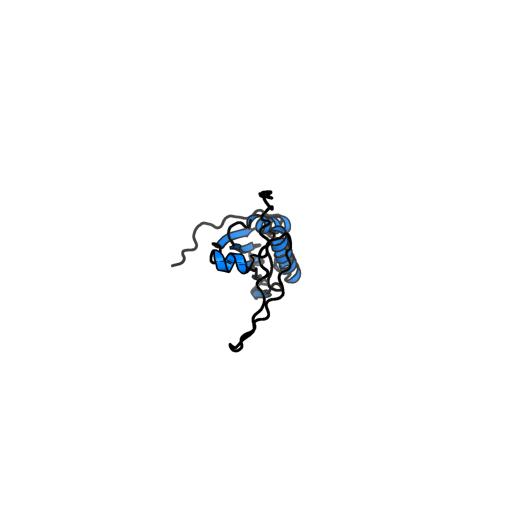ALA A 1 87 ? -0.301 1.893 -10.802 1.00 92.50 87 ALA A N 1
ATOM 628 C CA . ALA A 1 87 ? 1.117 2.158 -11.043 1.00 92.50 87 ALA A CA 1
ATOM 629 C C . ALA A 1 87 ? 1.749 1.244 -12.119 1.00 92.50 87 ALA A C 1
ATOM 631 O O . ALA A 1 87 ? 2.950 1.336 -12.381 1.00 92.50 87 ALA A O 1
ATOM 632 N N . GLY A 1 88 ? 0.967 0.356 -12.749 1.00 92.19 88 GLY A N 1
ATOM 633 C CA . GLY A 1 88 ? 1.456 -0.582 -13.762 1.00 92.19 88 GLY A CA 1
ATOM 634 C C . GLY A 1 88 ? 2.472 -1.588 -13.215 1.00 92.19 88 GLY A C 1
ATOM 635 O O . GLY A 1 88 ? 3.397 -1.976 -13.932 1.00 92.19 88 GLY A O 1
ATOM 636 N N . LEU A 1 89 ? 2.336 -1.958 -11.939 1.00 92.19 89 LEU A N 1
ATOM 637 C CA . LEU A 1 89 ? 3.214 -2.887 -11.236 1.00 92.19 89 LEU A CA 1
ATOM 638 C C . LEU A 1 89 ? 2.643 -4.306 -11.309 1.00 92.19 89 LEU A C 1
ATOM 640 O O . LEU A 1 89 ? 1.476 -4.542 -10.998 1.00 92.19 89 LEU A O 1
ATOM 644 N N . SER A 1 90 ? 3.492 -5.257 -11.681 1.00 90.50 90 SER A N 1
ATOM 645 C CA . SER A 1 90 ? 3.159 -6.680 -11.702 1.00 90.50 90 SER A CA 1
ATOM 646 C C . SER A 1 90 ? 3.290 -7.284 -10.306 1.00 90.50 90 SER A C 1
ATOM 648 O O . SER A 1 90 ? 4.310 -7.097 -9.641 1.00 90.50 90 SER A O 1
ATOM 650 N N . THR A 1 91 ? 2.262 -8.009 -9.869 1.00 93.38 91 THR A N 1
ATOM 651 C CA . THR A 1 91 ? 2.198 -8.674 -8.559 1.00 93.38 91 THR A CA 1
ATOM 652 C C . THR A 1 91 ? 2.526 -10.159 -8.685 1.00 93.38 91 THR A C 1
ATOM 654 O O . THR A 1 91 ? 1.997 -10.817 -9.581 1.00 93.38 91 THR A O 1
ATOM 657 N N . LEU A 1 92 ? 3.319 -10.704 -7.760 1.00 92.12 92 LEU A N 1
ATOM 658 C CA . LEU A 1 92 ? 3.706 -12.122 -7.771 1.00 92.12 92 LEU A CA 1
ATOM 659 C C . LEU A 1 92 ? 2.643 -13.039 -7.161 1.00 92.12 92 LEU A C 1
ATOM 661 O O . LEU A 1 92 ? 2.396 -14.135 -7.659 1.00 92.12 92 LEU A O 1
ATOM 665 N N . GLU A 1 93 ? 2.018 -12.594 -6.076 1.00 89.81 93 GLU A N 1
ATOM 666 C CA . GLU A 1 93 ? 1.063 -13.385 -5.305 1.00 89.81 93 GLU A CA 1
ATOM 667 C C . GLU A 1 93 ? -0.010 -12.503 -4.658 1.00 89.81 93 GLU A C 1
ATOM 669 O O . GLU A 1 93 ? 0.021 -11.273 -4.749 1.00 89.81 93 GLU A O 1
ATOM 674 N N . SER A 1 94 ? -0.993 -13.140 -4.020 1.00 93.75 94 SER A N 1
ATOM 675 C CA . SER A 1 94 ? -2.013 -12.425 -3.253 1.00 93.75 94 SER A CA 1
ATOM 676 C C . SER A 1 94 ? -1.395 -11.680 -2.057 1.00 93.75 94 SER A C 1
ATOM 678 O O . SER A 1 94 ? -0.452 -12.190 -1.452 1.00 93.75 94 SER A O 1
ATOM 680 N N . PRO A 1 95 ? -1.933 -10.508 -1.661 1.00 97.56 95 PRO A N 1
ATOM 681 C CA . PRO A 1 95 ? -1.432 -9.779 -0.502 1.00 97.56 95 PRO A CA 1
ATOM 682 C C . PRO A 1 95 ? -1.481 -10.625 0.772 1.00 97.56 95 PRO A C 1
ATOM 684 O O . PRO A 1 95 ? -2.499 -11.247 1.082 1.00 97.56 95 PRO A O 1
ATOM 687 N N . ILE A 1 96 ? -0.404 -10.589 1.551 1.00 98.19 96 ILE A N 1
ATOM 688 C CA . ILE A 1 96 ? -0.346 -11.205 2.874 1.00 98.19 96 ILE A CA 1
ATOM 689 C C . ILE A 1 96 ? -0.739 -10.140 3.890 1.00 98.19 96 ILE A C 1
ATOM 691 O O . ILE A 1 96 ? -0.060 -9.122 4.017 1.00 98.19 96 ILE A O 1
ATOM 695 N N . VAL A 1 97 ? -1.815 -10.388 4.638 1.00 98.12 97 VAL A N 1
ATOM 696 C CA . VAL A 1 97 ? -2.308 -9.475 5.678 1.00 98.12 97 VAL A CA 1
ATOM 697 C C . VAL A 1 97 ? -2.218 -10.140 7.042 1.00 98.12 97 VAL A C 1
ATOM 699 O O . VAL A 1 97 ? -2.596 -11.300 7.211 1.00 98.12 97 VAL A O 1
ATOM 702 N N . ARG A 1 98 ? -1.720 -9.404 8.032 1.00 98.06 98 ARG A N 1
ATOM 703 C CA . ARG A 1 98 ? -1.631 -9.838 9.425 1.00 98.06 98 ARG A CA 1
ATOM 704 C C . ARG A 1 98 ? -2.291 -8.814 10.328 1.00 98.06 98 ARG A C 1
ATOM 706 O O . ARG A 1 98 ? -1.985 -7.628 10.246 1.00 98.06 98 ARG A O 1
ATOM 713 N N . ALA A 1 99 ? -3.147 -9.298 11.220 1.00 96.81 99 ALA A N 1
ATOM 714 C CA . ALA A 1 99 ? -3.608 -8.500 12.342 1.00 96.81 99 ALA A CA 1
ATOM 715 C C . ALA A 1 99 ? -2.434 -8.220 13.290 1.00 96.81 99 ALA A C 1
ATOM 717 O O . ALA A 1 99 ? -1.618 -9.099 13.577 1.00 96.81 99 ALA A O 1
ATOM 718 N N . LEU A 1 100 ? -2.364 -6.985 13.757 1.00 94.25 100 LEU A N 1
ATOM 719 C CA . LEU A 1 100 ? -1.443 -6.498 14.769 1.00 94.25 100 LEU A CA 1
ATOM 720 C C . LEU A 1 100 ? -2.228 -6.203 16.058 1.00 94.25 100 LEU A C 1
ATOM 722 O O . LEU A 1 100 ? -3.462 -6.160 16.047 1.00 94.25 100 LEU A O 1
ATOM 726 N N . PRO A 1 101 ? -1.543 -5.981 17.192 1.00 92.25 101 PRO A N 1
ATOM 727 C CA . PRO A 1 101 ? -2.196 -5.456 18.385 1.00 92.25 101 PRO A CA 1
ATOM 728 C C . PRO A 1 101 ? -2.974 -4.159 18.101 1.00 92.25 101 PRO A C 1
ATOM 730 O O . PRO A 1 101 ? -2.621 -3.409 17.193 1.00 92.25 101 PRO A O 1
ATOM 733 N N . ARG A 1 102 ? -3.988 -3.868 18.930 1.00 91.62 102 ARG A N 1
ATOM 734 C CA . ARG A 1 102 ? -4.817 -2.642 18.847 1.00 91.62 102 ARG A CA 1
ATOM 735 C C . ARG A 1 102 ? -5.580 -2.496 17.521 1.00 91.62 102 ARG A C 1
ATOM 737 O O . ARG A 1 102 ? -5.792 -1.389 17.039 1.00 91.62 102 ARG A O 1
ATOM 744 N N . ASP A 1 103 ? -5.990 -3.624 16.946 1.00 92.81 103 ASP A N 1
ATOM 745 C CA . ASP A 1 103 ? -6.718 -3.715 15.672 1.00 92.81 103 ASP A CA 1
ATOM 746 C C . ASP A 1 103 ? -5.949 -3.170 14.457 1.00 92.81 103 ASP A C 1
ATOM 748 O O . ASP A 1 103 ? -6.541 -2.926 13.405 1.00 92.81 103 ASP A O 1
ATOM 752 N N . GLY A 1 104 ? -4.634 -2.967 14.585 1.00 95.75 104 GLY A N 1
ATOM 753 C CA . GLY A 1 104 ? -3.785 -2.597 13.461 1.00 95.75 104 GLY A CA 1
ATOM 754 C C . GLY A 1 104 ? -3.637 -3.737 12.458 1.00 95.75 104 GLY A C 1
ATOM 755 O O . GLY A 1 104 ? -3.879 -4.906 12.760 1.00 95.75 104 GLY A O 1
ATOM 756 N N . LEU A 1 105 ? -3.190 -3.402 11.256 1.00 98.19 105 LEU A N 1
ATOM 757 C CA . LEU A 1 105 ? -2.932 -4.339 10.173 1.00 98.19 105 LEU A CA 1
ATOM 758 C C . LEU A 1 105 ? -1.529 -4.105 9.617 1.00 98.19 105 LEU A C 1
ATOM 760 O O . LEU A 1 105 ? -1.102 -2.968 9.423 1.00 98.19 105 LEU A O 1
ATOM 764 N N . ALA A 1 106 ? -0.825 -5.192 9.325 1.00 98.06 106 ALA A N 1
ATOM 765 C CA . ALA A 1 106 ? 0.342 -5.200 8.457 1.00 98.06 106 ALA A CA 1
ATOM 766 C C . ALA A 1 106 ? -0.031 -5.900 7.154 1.00 98.06 106 ALA A C 1
ATOM 768 O O . ALA A 1 106 ? -0.553 -7.015 7.181 1.00 98.06 106 ALA A O 1
ATOM 769 N N . LEU A 1 107 ? 0.265 -5.273 6.024 1.00 98.44 107 LEU A N 1
ATOM 770 C CA . LEU A 1 107 ? 0.089 -5.851 4.702 1.00 98.44 107 LEU A CA 1
ATOM 771 C C . LEU A 1 107 ? 1.414 -5.824 3.952 1.00 98.44 107 LEU A C 1
ATOM 773 O O . LEU A 1 107 ? 2.095 -4.802 3.946 1.00 98.44 107 LEU A O 1
ATOM 777 N N . ILE A 1 108 ? 1.737 -6.923 3.273 1.00 98.38 108 ILE A N 1
ATOM 778 C CA . ILE A 1 108 ? 2.782 -6.956 2.252 1.00 98.38 108 ILE A CA 1
ATOM 779 C C . ILE A 1 108 ? 2.228 -7.543 0.954 1.00 98.38 108 ILE A C 1
ATOM 781 O O . ILE A 1 108 ? 1.551 -8.571 0.953 1.00 98.38 108 ILE A O 1
ATOM 785 N N . LEU A 1 109 ? 2.503 -6.865 -0.154 1.00 98.38 109 LEU A N 1
ATOM 786 C CA . LEU A 1 109 ? 2.218 -7.317 -1.508 1.00 98.38 109 LEU A CA 1
ATOM 787 C C . LEU A 1 109 ? 3.536 -7.382 -2.275 1.00 98.38 109 LEU A C 1
ATOM 789 O O . LEU A 1 109 ? 4.197 -6.360 -2.468 1.00 98.38 109 LEU A O 1
ATOM 793 N N . PHE A 1 110 ? 3.910 -8.584 -2.703 1.00 96.81 110 PHE A N 1
ATOM 794 C CA . PHE A 1 110 ? 5.127 -8.805 -3.472 1.00 96.81 110 PHE A CA 1
ATOM 795 C C . PHE A 1 110 ? 4.921 -8.454 -4.943 1.00 96.81 110 PHE A C 1
ATOM 797 O O . PHE A 1 110 ? 3.944 -8.866 -5.574 1.00 96.81 110 PHE A O 1
ATOM 804 N N . LEU A 1 111 ? 5.868 -7.688 -5.476 1.00 93.88 111 LEU A N 1
ATOM 805 C CA . LEU A 1 111 ? 5.928 -7.296 -6.879 1.00 93.88 111 LEU A CA 1
ATOM 806 C C . LEU A 1 111 ? 7.015 -8.105 -7.589 1.00 93.88 111 LEU A C 1
ATOM 808 O O . LEU A 1 111 ? 7.895 -8.647 -6.923 1.00 93.88 111 LEU A O 1
ATOM 812 N N . ASP A 1 112 ? 7.006 -8.129 -8.927 1.00 87.81 112 ASP A N 1
ATOM 813 C CA . ASP A 1 112 ? 8.082 -8.756 -9.721 1.00 87.81 112 ASP A CA 1
ATOM 814 C C . ASP A 1 112 ? 9.471 -8.294 -9.247 1.00 87.81 112 ASP A C 1
ATOM 816 O O . ASP A 1 112 ? 10.410 -9.085 -9.179 1.00 87.81 112 ASP A O 1
ATOM 820 N N . LEU A 1 113 ? 9.586 -7.006 -8.896 1.00 86.81 113 LEU A N 1
ATOM 821 C CA . LEU A 1 113 ? 10.782 -6.381 -8.341 1.00 86.81 113 LEU A CA 1
ATOM 822 C C . LEU A 1 113 ? 10.405 -5.400 -7.229 1.00 86.81 113 LEU A C 1
ATOM 824 O O . LEU A 1 113 ? 10.075 -4.242 -7.494 1.00 86.81 113 LEU A O 1
ATOM 828 N N . GLY A 1 114 ? 10.480 -5.879 -5.987 1.00 93.12 114 GLY A N 1
ATOM 829 C CA . GLY A 1 114 ? 10.236 -5.097 -4.778 1.00 93.12 114 GLY A CA 1
ATOM 830 C C . GLY A 1 114 ? 8.915 -5.454 -4.097 1.00 93.12 114 GLY A C 1
ATOM 831 O O . GLY A 1 114 ? 8.524 -6.622 -4.072 1.00 93.12 114 GLY A O 1
ATOM 832 N N . HIS A 1 115 ? 8.261 -4.477 -3.474 1.00 97.19 115 HIS A N 1
ATOM 833 C CA . HIS A 1 115 ? 7.047 -4.711 -2.691 1.00 97.19 115 HIS A CA 1
ATOM 834 C C . HIS A 1 115 ? 6.261 -3.427 -2.406 1.00 97.19 115 HIS A C 1
ATOM 836 O O . HIS A 1 115 ? 6.785 -2.316 -2.478 1.00 97.19 115 HIS A O 1
ATOM 842 N N . ILE A 1 116 ? 5.004 -3.617 -2.011 1.00 97.75 116 ILE A N 1
ATOM 843 C CA . ILE A 1 116 ? 4.202 -2.633 -1.284 1.00 97.75 116 ILE A CA 1
ATOM 844 C C . ILE A 1 116 ? 4.038 -3.150 0.144 1.00 97.75 116 ILE A C 1
ATOM 846 O O . ILE A 1 116 ? 3.509 -4.245 0.338 1.00 97.75 116 ILE A O 1
ATOM 850 N N . ALA A 1 117 ? 4.468 -2.378 1.136 1.00 98.12 117 ALA A N 1
ATOM 851 C CA . ALA A 1 117 ? 4.243 -2.661 2.547 1.00 98.12 117 ALA A CA 1
ATOM 852 C C . ALA A 1 117 ? 3.388 -1.560 3.180 1.00 98.12 117 ALA A C 1
ATOM 854 O O . ALA A 1 117 ? 3.617 -0.371 2.960 1.00 98.12 117 ALA A O 1
ATOM 855 N N . VAL A 1 118 ? 2.391 -1.964 3.964 1.00 97.94 118 VAL A N 1
ATOM 856 C CA . VAL A 1 118 ? 1.458 -1.054 4.632 1.00 97.94 118 VAL A CA 1
ATOM 857 C C . VAL A 1 118 ? 1.325 -1.438 6.095 1.00 97.94 118 VAL A C 1
ATOM 859 O O . VAL A 1 118 ? 1.076 -2.600 6.412 1.00 97.94 118 VAL A O 1
ATOM 862 N N . HIS A 1 119 ? 1.422 -0.453 6.981 1.00 97.31 119 HIS A N 1
ATOM 863 C CA . HIS A 1 119 ? 1.094 -0.595 8.393 1.00 97.31 119 HIS A CA 1
ATOM 864 C C . HIS A 1 119 ? -0.006 0.386 8.771 1.00 97.31 119 HIS A C 1
ATOM 866 O O . HIS A 1 119 ? 0.141 1.591 8.578 1.00 97.31 119 HIS A O 1
ATOM 872 N N . THR A 1 120 ? -1.100 -0.118 9.331 1.00 97.00 120 THR A N 1
ATOM 873 C CA . THR A 1 120 ? -2.163 0.717 9.889 1.00 97.00 120 THR A CA 1
ATOM 874 C C . THR A 1 120 ? -1.994 0.821 11.401 1.00 97.00 120 THR A C 1
ATOM 876 O O . THR A 1 120 ? -1.711 -0.163 12.086 1.00 97.00 120 THR A O 1
ATOM 879 N N . LEU A 1 121 ? -2.170 2.035 11.921 1.00 95.06 121 LEU A N 1
ATOM 880 C CA . LEU A 1 121 ? -2.197 2.343 13.348 1.00 95.06 121 LEU A CA 1
ATOM 881 C C . LEU A 1 121 ? -3.523 3.052 13.651 1.00 95.06 121 LEU A C 1
ATOM 883 O O . LEU A 1 121 ? -3.570 4.289 13.654 1.00 95.06 121 LEU A O 1
ATOM 887 N N . PRO A 1 122 ? -4.622 2.299 13.842 1.00 94.62 122 PRO A N 1
ATOM 888 C CA . PRO A 1 122 ? -5.952 2.877 13.976 1.00 94.62 122 PRO A CA 1
ATOM 889 C C . PRO A 1 122 ? -6.087 3.840 15.155 1.00 94.62 122 PRO A C 1
ATOM 891 O O . PRO A 1 122 ? -6.759 4.857 15.031 1.00 94.62 122 PRO A O 1
ATOM 894 N N . GLU A 1 123 ? -5.422 3.570 16.279 1.00 92.19 123 GLU A N 1
ATOM 895 C CA . GLU A 1 123 ? -5.422 4.447 17.455 1.00 92.19 123 GLU A CA 1
ATOM 896 C C . GLU A 1 123 ? -4.690 5.778 17.236 1.00 92.19 123 GLU A C 1
ATOM 898 O O . GLU A 1 123 ? -4.832 6.700 18.036 1.00 92.19 123 GLU A O 1
ATOM 903 N N . ARG A 1 124 ? -3.903 5.883 16.159 1.00 91.31 124 ARG A N 1
ATOM 904 C CA . ARG A 1 124 ? -3.208 7.107 15.740 1.00 91.31 124 ARG A CA 1
ATOM 905 C C . ARG A 1 124 ? -3.787 7.692 14.456 1.00 91.31 124 ARG A C 1
ATOM 907 O O . ARG A 1 124 ? -3.189 8.620 13.916 1.00 91.31 124 ARG A O 1
ATOM 914 N N . GLU A 1 125 ? -4.869 7.114 13.929 1.00 94.44 125 GLU A N 1
ATOM 915 C CA . GLU A 1 125 ? -5.446 7.472 12.626 1.00 94.44 125 GLU A CA 1
ATOM 916 C C . GLU A 1 125 ? -4.362 7.594 11.539 1.00 94.44 125 GLU A C 1
ATOM 918 O O . GLU A 1 125 ? -4.328 8.551 10.762 1.00 94.44 125 GLU A O 1
ATOM 923 N N . THR A 1 126 ? -3.405 6.660 11.553 1.00 93.38 126 THR A N 1
ATOM 924 C CA . THR A 1 126 ? -2.181 6.736 10.747 1.00 93.38 126 THR A CA 1
ATOM 925 C C . THR A 1 126 ? -2.013 5.495 9.877 1.00 93.38 126 THR A C 1
ATOM 927 O O . THR A 1 126 ? -2.293 4.374 10.310 1.00 93.38 126 THR A O 1
ATOM 930 N N . VAL A 1 127 ? -1.508 5.695 8.660 1.00 95.69 127 VAL A N 1
ATOM 931 C CA . VAL A 1 127 ? -1.035 4.633 7.765 1.00 95.69 127 VAL A CA 1
ATOM 932 C C . VAL A 1 127 ? 0.386 4.942 7.332 1.00 95.69 127 VAL A C 1
ATOM 934 O O . VAL A 1 127 ? 0.645 6.030 6.831 1.00 95.69 127 VAL A O 1
ATOM 937 N N . VAL A 1 128 ? 1.281 3.974 7.487 1.00 95.50 128 VAL A N 1
ATOM 938 C CA . VAL A 1 128 ? 2.640 4.024 6.946 1.00 95.50 128 VAL A CA 1
ATOM 939 C C . VAL A 1 128 ? 2.679 3.156 5.698 1.00 95.50 128 VAL A C 1
ATOM 941 O O . VAL A 1 128 ? 2.329 1.976 5.755 1.00 95.50 128 VAL A O 1
ATOM 944 N N . LEU A 1 129 ? 3.089 3.742 4.580 1.00 96.44 129 LEU A N 1
ATOM 945 C CA . LEU A 1 129 ? 3.218 3.094 3.281 1.00 96.44 129 LEU A CA 1
ATOM 946 C C . LEU A 1 129 ? 4.688 3.097 2.857 1.00 96.44 129 LEU A C 1
ATOM 948 O O . LEU A 1 129 ? 5.330 4.145 2.840 1.00 96.44 129 LEU A O 1
ATOM 952 N N . ASN A 1 130 ? 5.203 1.935 2.469 1.00 96.12 130 ASN A N 1
ATOM 953 C CA . ASN A 1 130 ? 6.512 1.766 1.852 1.00 96.12 130 ASN A CA 1
ATOM 954 C C . ASN A 1 130 ? 6.341 1.079 0.493 1.00 96.12 130 ASN A C 1
ATOM 956 O O . ASN A 1 130 ? 5.659 0.061 0.372 1.00 96.12 130 ASN A O 1
ATOM 960 N N . LEU A 1 131 ? 6.937 1.670 -0.532 1.00 95.25 131 LEU A N 1
ATOM 961 C CA . LEU A 1 131 ? 6.938 1.184 -1.900 1.00 95.25 131 LEU A CA 1
ATOM 962 C C . LEU A 1 131 ? 8.389 1.013 -2.318 1.00 95.25 131 LEU A C 1
ATOM 964 O O . LEU A 1 131 ? 9.130 1.991 -2.390 1.00 95.25 131 LEU A O 1
ATOM 968 N N . LEU A 1 132 ? 8.775 -0.210 -2.644 1.00 94.81 132 LEU A N 1
ATOM 969 C CA . LEU A 1 132 ? 10.049 -0.503 -3.277 1.00 94.81 132 LEU A CA 1
ATOM 970 C C . LEU A 1 132 ? 9.751 -1.013 -4.681 1.00 94.81 132 LEU A C 1
ATOM 972 O O . LEU A 1 132 ? 9.102 -2.046 -4.831 1.00 94.81 132 LEU A O 1
ATOM 976 N N . VAL A 1 133 ? 10.193 -0.286 -5.702 1.00 92.31 133 VAL A N 1
ATOM 977 C CA . VAL A 1 133 ? 9.921 -0.615 -7.109 1.00 92.31 133 VAL A CA 1
ATOM 978 C C . VAL A 1 133 ? 11.183 -0.481 -7.946 1.00 92.31 133 VAL A C 1
ATOM 980 O O . VAL A 1 133 ? 12.110 0.238 -7.581 1.00 92.31 133 VAL A O 1
ATOM 983 N N . ALA A 1 134 ? 11.230 -1.147 -9.094 1.00 87.81 134 ALA A N 1
ATOM 984 C CA . ALA A 1 134 ? 12.299 -0.928 -10.058 1.00 87.81 134 ALA A CA 1
ATOM 985 C C . ALA A 1 134 ? 12.270 0.502 -10.635 1.00 87.81 134 ALA A C 1
ATOM 987 O O . ALA A 1 134 ? 11.207 1.076 -10.886 1.00 87.81 134 ALA A O 1
ATOM 988 N N . ALA A 1 135 ? 13.452 1.073 -10.861 1.00 83.56 135 ALA A N 1
ATOM 989 C CA . ALA A 1 135 ? 13.630 2.385 -11.462 1.00 83.56 135 ALA A CA 1
ATOM 990 C C . ALA A 1 135 ? 12.975 2.450 -12.851 1.00 83.56 135 ALA A C 1
ATOM 992 O O . ALA A 1 135 ? 12.966 1.475 -13.606 1.00 83.56 135 ALA A O 1
ATOM 993 N N . GLY A 1 136 ? 12.401 3.612 -13.173 1.00 83.81 136 GLY A N 1
ATOM 994 C CA . GLY A 1 136 ? 11.589 3.819 -14.378 1.00 83.81 136 GLY A CA 1
ATOM 995 C C . GLY A 1 136 ? 10.091 3.548 -14.184 1.00 83.81 136 GLY A C 1
ATOM 996 O O . GLY A 1 136 ? 9.308 3.834 -15.086 1.00 83.81 136 GLY A O 1
ATOM 997 N N . ARG A 1 137 ? 9.672 3.041 -13.017 1.00 85.69 137 ARG A N 1
ATOM 998 C CA . ARG A 1 137 ? 8.264 3.032 -12.586 1.00 85.69 137 ARG A CA 1
ATOM 999 C C . ARG A 1 137 ? 7.930 4.302 -11.814 1.00 85.69 137 ARG A C 1
ATOM 1001 O O . ARG A 1 137 ? 8.818 4.922 -11.233 1.00 85.69 137 ARG A O 1
ATOM 1008 N N . ASP A 1 138 ? 6.648 4.655 -11.793 1.00 85.62 138 ASP A N 1
ATOM 1009 C CA . ASP A 1 138 ? 6.136 5.794 -11.034 1.00 85.62 138 ASP A CA 1
ATOM 1010 C C . ASP A 1 138 ? 5.434 5.318 -9.746 1.00 85.62 138 ASP A C 1
ATOM 1012 O O . ASP A 1 138 ? 4.233 5.026 -9.764 1.00 85.62 138 ASP A O 1
ATOM 1016 N N . PRO A 1 139 ? 6.155 5.204 -8.611 1.00 88.88 139 PRO A N 1
ATOM 1017 C CA . PRO A 1 139 ? 5.544 4.829 -7.339 1.00 88.88 139 PRO A CA 1
ATOM 1018 C C . PRO A 1 139 ? 4.581 5.900 -6.805 1.00 88.88 139 PRO A C 1
ATOM 1020 O O . PRO A 1 139 ? 3.752 5.576 -5.954 1.00 88.88 139 PRO A O 1
ATOM 1023 N N . GLN A 1 140 ? 4.634 7.148 -7.294 1.00 92.44 140 GLN A N 1
ATOM 1024 C CA . GLN A 1 140 ? 3.722 8.202 -6.843 1.00 92.44 140 GLN A CA 1
ATOM 1025 C C . GLN A 1 140 ? 2.276 7.889 -7.235 1.00 92.44 140 GLN A C 1
ATOM 1027 O O . GLN A 1 140 ? 1.364 8.126 -6.450 1.00 92.44 140 GLN A O 1
ATOM 1032 N N . MET A 1 141 ? 2.061 7.250 -8.386 1.00 93.06 141 MET A N 1
ATOM 1033 C CA . MET A 1 141 ? 0.731 6.802 -8.803 1.00 93.06 141 MET A CA 1
ATOM 1034 C C . MET A 1 141 ? 0.081 5.869 -7.766 1.00 93.06 141 MET A C 1
ATOM 1036 O O . MET A 1 141 ? -1.115 5.971 -7.493 1.00 93.06 141 MET A O 1
ATOM 1040 N N . ALA A 1 142 ? 0.863 4.979 -7.143 1.00 95.12 142 ALA A N 1
ATOM 1041 C CA . ALA A 1 142 ? 0.365 4.115 -6.076 1.00 95.12 142 ALA A CA 1
ATOM 1042 C C . ALA A 1 142 ? 0.024 4.927 -4.815 1.00 95.12 142 ALA A C 1
ATOM 1044 O O . ALA A 1 142 ? -1.051 4.739 -4.245 1.00 95.12 142 ALA A O 1
ATOM 1045 N N . VAL A 1 143 ? 0.892 5.862 -4.409 1.00 95.38 143 VAL A N 1
ATOM 1046 C CA . VAL A 1 143 ? 0.642 6.782 -3.282 1.00 95.38 143 VAL A CA 1
ATOM 1047 C C . VAL A 1 143 ? -0.659 7.560 -3.481 1.00 95.38 143 VAL A C 1
ATOM 1049 O O . VAL A 1 143 ? -1.477 7.634 -2.565 1.00 95.38 143 VAL A O 1
ATOM 1052 N N . ASP A 1 144 ? -0.897 8.083 -4.682 1.00 94.81 144 ASP A N 1
ATOM 1053 C CA . ASP A 1 144 ? -2.083 8.877 -5.000 1.00 94.81 144 ASP A CA 1
ATOM 1054 C C . ASP A 1 144 ? -3.380 8.061 -4.878 1.00 94.81 144 ASP A C 1
ATOM 1056 O O . ASP A 1 144 ? -4.417 8.592 -4.471 1.00 94.81 144 ASP A O 1
ATOM 1060 N N . VAL A 1 145 ? -3.340 6.758 -5.177 1.00 96.06 145 VAL A N 1
ATOM 1061 C CA . VAL A 1 145 ? -4.475 5.849 -4.944 1.00 96.06 145 VAL A CA 1
A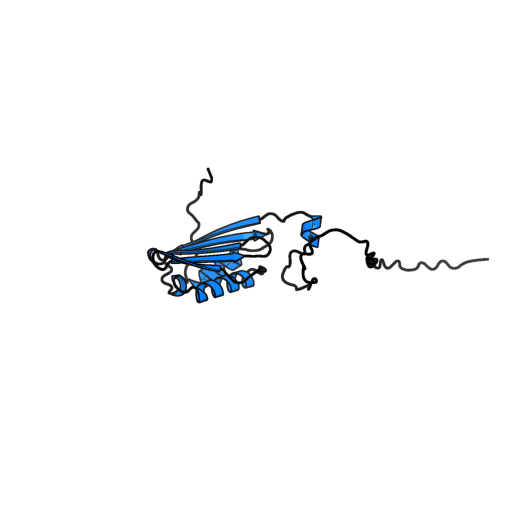TOM 1062 C C . VAL A 1 145 ? -4.782 5.728 -3.450 1.00 96.06 145 VAL A C 1
ATOM 1064 O O . VAL A 1 145 ? -5.950 5.821 -3.060 1.00 96.06 145 VAL A O 1
ATOM 1067 N N . PHE A 1 146 ? -3.760 5.583 -2.600 1.00 95.94 146 PHE A N 1
ATOM 1068 C CA . PHE A 1 146 ? -3.941 5.581 -1.144 1.00 95.94 146 PHE A CA 1
ATOM 1069 C C . PHE A 1 146 ? -4.468 6.931 -0.640 1.00 95.94 146 PHE A C 1
ATOM 1071 O O . PHE A 1 146 ? -5.456 6.957 0.096 1.00 95.94 146 PHE A O 1
ATOM 1078 N N . ALA A 1 147 ? -3.891 8.047 -1.096 1.00 94.12 147 ALA A N 1
ATOM 1079 C CA . ALA A 1 147 ? -4.318 9.396 -0.724 1.00 94.12 147 ALA A CA 1
ATOM 1080 C C . ALA A 1 147 ? -5.808 9.626 -1.034 1.00 94.12 147 ALA A C 1
ATOM 1082 O O . ALA A 1 147 ? -6.589 10.034 -0.171 1.00 94.12 147 ALA A O 1
ATOM 1083 N N . ARG A 1 148 ? -6.241 9.267 -2.251 1.00 94.38 148 ARG A N 1
ATOM 1084 C CA . ARG A 1 148 ? -7.649 9.351 -2.674 1.00 94.38 148 ARG A CA 1
ATOM 1085 C C . ARG A 1 148 ? -8.556 8.467 -1.830 1.00 94.38 148 ARG A C 1
ATOM 1087 O O . ARG A 1 148 ? -9.655 8.891 -1.481 1.00 94.38 148 ARG A O 1
ATOM 1094 N N . LYS A 1 149 ? -8.119 7.249 -1.497 1.00 94.44 149 LYS A N 1
ATOM 1095 C CA . LYS A 1 149 ? -8.917 6.322 -0.686 1.00 94.44 149 LYS A CA 1
ATOM 1096 C C . LYS A 1 149 ? -9.100 6.815 0.746 1.00 94.44 149 LYS A C 1
ATOM 1098 O O . LYS A 1 149 ? -10.167 6.603 1.322 1.00 94.44 149 LYS A O 1
ATOM 1103 N N . PHE A 1 150 ? -8.075 7.430 1.321 1.00 92.94 150 PHE A N 1
ATOM 1104 C CA . PHE A 1 150 ? -8.122 7.934 2.689 1.00 92.94 150 PHE A CA 1
ATOM 1105 C C . PHE A 1 150 ? -8.712 9.341 2.799 1.00 92.94 150 PHE A C 1
ATOM 1107 O O . PHE A 1 150 ? -9.102 9.734 3.893 1.00 92.94 150 PHE A O 1
ATOM 1114 N N . GLY A 1 151 ? -8.814 10.078 1.690 1.00 90.50 151 GLY A N 1
ATOM 1115 C CA . GLY A 1 151 ? -9.281 11.465 1.695 1.00 90.50 151 GLY A CA 1
ATOM 1116 C C . GLY A 1 151 ? -8.290 12.423 2.360 1.00 90.50 151 GLY A C 1
ATOM 1117 O O . GLY A 1 151 ? -8.683 13.509 2.778 1.00 90.50 151 GLY A O 1
ATOM 1118 N N . VAL A 1 152 ? -7.021 12.023 2.473 1.00 87.62 152 VAL A N 1
ATOM 1119 C CA . VAL A 1 152 ? -5.945 12.815 3.078 1.00 87.62 152 VAL A CA 1
ATOM 1120 C C . VAL A 1 152 ? -4.723 12.808 2.170 1.00 87.62 152 VAL A C 1
ATOM 1122 O O . VAL A 1 152 ? -4.460 11.832 1.468 1.00 87.62 152 VAL A O 1
ATOM 1125 N N . SER A 1 153 ? -3.964 13.898 2.192 1.00 84.38 153 SER A N 1
ATOM 1126 C CA . SER A 1 153 ? -2.681 13.967 1.495 1.00 84.38 153 SER A CA 1
ATOM 1127 C C . SER A 1 153 ? -1.613 13.186 2.257 1.00 84.38 153 SER A C 1
ATOM 1129 O O . SER A 1 153 ? -1.660 13.093 3.487 1.00 84.38 153 SER A O 1
ATOM 1131 N N . GLU A 1 154 ? -0.626 12.654 1.534 1.00 80.94 154 GLU A N 1
ATOM 1132 C CA . GLU A 1 154 ? 0.571 12.123 2.182 1.00 80.94 154 GLU A CA 1
ATOM 1133 C C . GLU A 1 154 ? 1.284 13.236 2.960 1.00 80.94 154 GLU A C 1
ATOM 1135 O O . GLU A 1 154 ? 1.342 14.396 2.544 1.00 80.94 154 GLU A O 1
ATOM 1140 N N . THR A 1 155 ? 1.853 12.870 4.097 1.00 77.12 155 THR A N 1
ATOM 1141 C CA . THR A 1 155 ? 2.834 13.679 4.802 1.00 77.12 155 THR A CA 1
ATOM 1142 C C . THR A 1 155 ? 4.204 13.088 4.522 1.00 77.12 155 THR A C 1
ATOM 1144 O O . THR A 1 155 ? 4.405 11.873 4.586 1.00 77.12 155 THR A O 1
ATOM 1147 N N . LEU A 1 156 ? 5.149 13.954 4.162 1.00 65.12 156 LEU A N 1
ATOM 1148 C CA . LEU A 1 156 ? 6.536 13.541 4.013 1.00 65.12 156 LEU A CA 1
ATOM 1149 C C . LEU A 1 156 ? 7.053 13.100 5.387 1.00 65.12 156 LEU A C 1
ATOM 1151 O O . LEU A 1 156 ? 6.788 13.797 6.375 1.00 65.12 156 LEU A O 1
ATOM 1155 N N . PRO A 1 157 ? 7.811 11.995 5.469 1.00 56.69 157 PRO A N 1
ATOM 1156 C CA . PRO A 1 157 ? 8.440 11.621 6.722 1.00 56.69 157 PRO A CA 1
ATOM 1157 C C . PRO A 1 157 ? 9.311 12.784 7.210 1.00 56.69 157 PRO A C 1
ATOM 1159 O O . PRO A 1 157 ? 10.024 13.422 6.426 1.00 56.69 157 PRO A O 1
ATOM 1162 N N . ALA A 1 158 ? 9.280 13.060 8.516 1.00 47.22 158 ALA A N 1
ATOM 1163 C CA . ALA A 1 158 ? 10.322 13.869 9.135 1.00 47.22 158 ALA A CA 1
ATOM 1164 C C . ALA A 1 158 ? 11.658 13.171 8.830 1.00 47.22 158 ALA A C 1
ATOM 1166 O O . ALA A 1 158 ? 11.852 12.020 9.218 1.00 47.22 158 ALA A O 1
ATOM 1167 N N . ARG A 1 159 ? 12.537 13.804 8.041 1.00 50.22 159 ARG A N 1
ATOM 1168 C CA . ARG A 1 159 ? 13.805 13.193 7.614 1.00 50.22 159 ARG A CA 1
ATOM 1169 C C . ARG A 1 159 ? 14.598 12.696 8.826 1.00 50.22 159 ARG A C 1
ATOM 1171 O O . ARG A 1 159 ? 15.118 13.511 9.577 1.00 50.22 159 ARG A O 1
ATOM 1178 N N . ALA A 1 160 ? 14.707 11.379 8.958 1.00 42.03 160 ALA A N 1
ATOM 1179 C CA . ALA A 1 160 ? 15.933 10.581 8.854 1.00 42.03 160 ALA A CA 1
ATOM 1180 C C . ALA A 1 160 ? 15.717 9.272 9.627 1.00 42.03 160 ALA A C 1
ATOM 1182 O O . ALA A 1 160 ? 15.741 9.259 10.854 1.00 42.03 160 ALA A O 1
ATOM 1183 N N . PHE A 1 161 ? 15.523 8.161 8.913 1.00 45.69 161 PHE A N 1
ATOM 1184 C CA . PHE A 1 161 ? 15.888 6.869 9.484 1.00 45.69 161 PHE A CA 1
ATOM 1185 C C . PHE A 1 161 ? 17.407 6.774 9.379 1.00 45.69 161 PHE A C 1
ATOM 1187 O O . PHE A 1 161 ? 17.945 6.531 8.299 1.00 45.69 161 PHE A O 1
ATOM 1194 N N . ASP A 1 162 ? 18.079 7.041 10.495 1.00 40.34 162 ASP A N 1
ATOM 1195 C CA . ASP A 1 162 ? 19.451 6.611 10.717 1.00 40.34 162 ASP A CA 1
ATOM 1196 C C . ASP A 1 162 ? 19.462 5.079 10.620 1.00 40.34 162 ASP A C 1
ATOM 1198 O O . ASP A 1 162 ? 18.874 4.380 11.450 1.00 40.34 162 ASP A O 1
ATOM 1202 N N . ARG A 1 163 ? 20.023 4.550 9.530 1.00 41.62 163 ARG A N 1
ATOM 1203 C CA . ARG A 1 163 ? 20.411 3.143 9.461 1.00 41.62 163 ARG A CA 1
ATOM 1204 C C . ARG A 1 163 ? 21.844 3.129 9.975 1.00 41.62 163 ARG A C 1
ATOM 1206 O O . ARG A 1 163 ? 22.749 3.398 9.189 1.00 41.62 163 ARG A O 1
ATOM 1213 N N . GLY A 1 164 ? 21.977 2.940 11.290 1.00 37.50 164 GLY A N 1
ATOM 1214 C CA . GLY A 1 164 ? 23.269 2.871 11.977 1.00 37.50 164 GLY A CA 1
ATOM 1215 C C . GLY A 1 164 ? 24.257 1.903 11.340 1.00 37.50 164 GLY A C 1
ATOM 1216 O O . GLY A 1 164 ? 23.822 1.007 10.576 1.00 37.50 164 GLY A O 1
#

pLDDT: mean 73.81, std 26.26, range [28.89, 98.44]

Secondary structure (DSSP, 8-state):
------------------------------PPP----SS----HHHHHHH-SPPEEEEEEEEE----GGGG-HHHHHHHHHHHHHHTTPPBSSPPEEEE-GGG-EEEEEEETTEEEEEEEEGGGTEEEEEEEEETTS-HHHHHHHHHHHHTSPEEPP-S-----

Radius of gyration: 23.81 Å; chains: 1; bounding box: 42×48×91 Å